Protein AF-A0A972PA46-F1 (afdb_monomer_lite)

Radius of 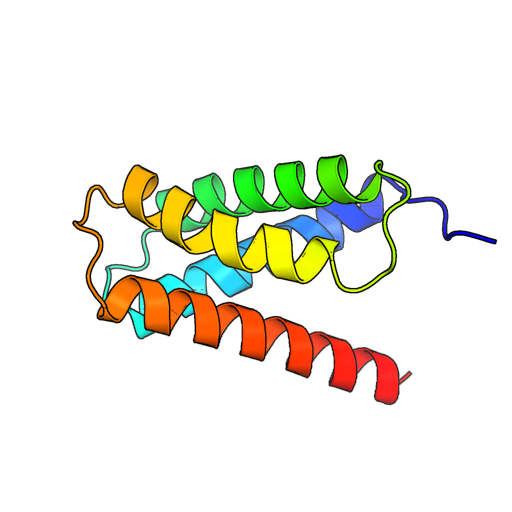gyration: 13.76 Å; chains: 1; bounding box: 31×28×40 Å

Foldseek 3Di:
DDPPPPVCCLVVPLLVLLLQLLQQLCVQLVHPSDPVLSNVLSVVLSVLLVVLVVDPDD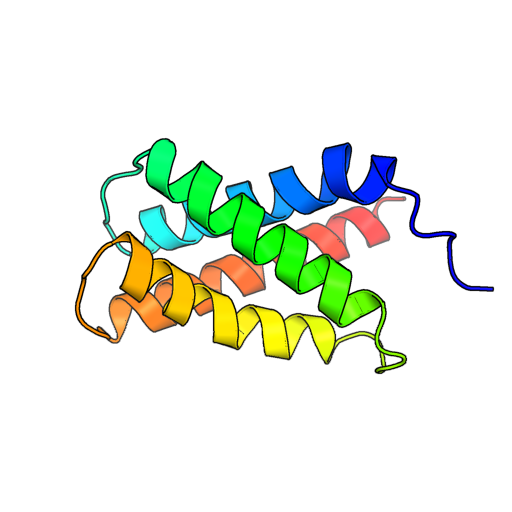DPVSLVVSLVVSLVSVCVSVVDPPDPSSNVSSNVSSVVSVVVVVVVVVVD

pLDDT: mean 79.12, std 10.65, range [34.94, 90.25]

Sequence (108 aa):
MGPKLTLTHLLLQGIPETMGTTAVALAFANLPLNWWIIIAVGVIQGLTAYLIRLLPIPFGFHTILLMITLPVFLKVATRQPFSSVLVRASVIAMLVLVVGRALFFSLC

Secondary structure (DSSP, 8-state):
------HHHIIIIIHHHHHHHHHHHHHHTT----HHHHHHHHHHHHHHHHHHHHS-PPTTHHHHHHHHHHHHHHHHHH-----HHHHHHHHHHHHHHHHHHHHHHH--

Structure (mmCIF, N/CA/C/O backbone):
data_AF-A0A972PA46-F1
#
_entry.id   AF-A0A972PA46-F1
#
loop_
_atom_site.group_PDB
_atom_site.id
_atom_site.type_symbol
_atom_site.label_atom_id
_atom_site.label_alt_id
_atom_site.label_comp_id
_atom_site.label_asym_id
_atom_site.label_entity_id
_atom_site.label_seq_id
_atom_site.pdbx_PDB_ins_code
_atom_site.Cartn_x
_atom_site.Cartn_y
_atom_site.Cartn_z
_atom_site.occupancy
_atom_site.B_iso_or_equiv
_atom_site.auth_seq_id
_atom_site.auth_comp_id
_atom_site.auth_asym_id
_atom_site.auth_atom_id
_atom_site.pdbx_PDB_model_num
ATOM 1 N N . MET A 1 1 ? 15.235 -2.230 -23.121 1.00 34.94 1 MET A N 1
ATOM 2 C CA . MET A 1 1 ? 13.967 -2.181 -23.879 1.00 34.94 1 MET A CA 1
ATOM 3 C C . MET A 1 1 ? 12.839 -2.314 -22.863 1.00 34.94 1 MET A C 1
ATOM 5 O O . MET A 1 1 ? 12.493 -3.423 -22.485 1.00 34.94 1 MET A O 1
ATOM 9 N N . GLY A 1 2 ? 12.416 -1.198 -22.260 1.00 41.41 2 GLY A N 1
ATOM 10 C CA . GLY A 1 2 ? 11.465 -1.233 -21.143 1.00 41.41 2 GLY A CA 1
ATOM 11 C C . GLY A 1 2 ? 10.102 -1.734 -21.627 1.00 41.41 2 GLY A C 1
ATOM 12 O O . GLY A 1 2 ? 9.655 -1.263 -22.676 1.00 41.41 2 GLY A O 1
ATOM 13 N N . PRO A 1 3 ? 9.455 -2.693 -20.941 1.00 49.25 3 PRO A N 1
ATOM 14 C CA . PRO A 1 3 ? 8.133 -3.147 -21.342 1.00 49.25 3 PRO A CA 1
ATOM 15 C C . PRO A 1 3 ? 7.206 -1.933 -21.353 1.00 49.25 3 PRO A C 1
ATOM 17 O O . PRO A 1 3 ? 7.140 -1.189 -20.374 1.00 49.25 3 PRO A O 1
ATOM 20 N N . LYS A 1 4 ? 6.533 -1.703 -22.485 1.00 50.31 4 LYS A N 1
ATOM 21 C CA . LYS A 1 4 ? 5.481 -0.693 -22.614 1.00 50.31 4 LYS A CA 1
ATOM 22 C C . LYS A 1 4 ? 4.507 -0.923 -21.457 1.00 50.31 4 LYS A C 1
ATOM 24 O O . LYS A 1 4 ? 3.801 -1.932 -21.461 1.00 50.31 4 LYS A O 1
ATOM 29 N N . LEU A 1 5 ? 4.511 -0.042 -20.450 1.00 57.94 5 LEU A N 1
ATOM 30 C CA . LEU A 1 5 ? 3.540 -0.066 -19.357 1.00 57.94 5 LEU A CA 1
ATOM 31 C C . LEU A 1 5 ? 2.173 0.209 -19.973 1.00 57.94 5 LEU A C 1
ATOM 33 O O . LEU A 1 5 ? 1.736 1.344 -20.125 1.00 57.94 5 LEU A O 1
ATOM 37 N N . THR A 1 6 ? 1.537 -0.862 -20.422 1.00 67.12 6 THR A N 1
ATOM 38 C CA . THR A 1 6 ? 0.221 -0.803 -21.030 1.00 67.12 6 THR A CA 1
ATOM 39 C C . THR A 1 6 ? -0.763 -0.598 -19.887 1.00 67.12 6 THR A C 1
ATOM 41 O O . THR A 1 6 ? -0.645 -1.250 -18.849 1.00 67.12 6 THR A O 1
ATOM 44 N N . LEU A 1 7 ? -1.730 0.306 -20.054 1.00 67.12 7 LEU A N 1
ATOM 45 C CA . LEU A 1 7 ? -2.792 0.568 -19.070 1.00 67.12 7 LEU A CA 1
ATOM 46 C C . LEU A 1 7 ? -3.468 -0.721 -18.569 1.00 67.12 7 LEU A C 1
ATOM 48 O O . LEU A 1 7 ? -3.870 -0.807 -17.412 1.00 67.12 7 LEU A O 1
ATOM 52 N N . THR A 1 8 ? -3.510 -1.758 -19.405 1.00 70.31 8 THR A N 1
ATOM 53 C CA . THR A 1 8 ? -3.987 -3.099 -19.054 1.00 70.31 8 THR A CA 1
ATOM 54 C C . THR A 1 8 ? -3.186 -3.761 -17.933 1.00 70.31 8 THR A C 1
ATOM 56 O O . THR A 1 8 ? -3.793 -4.337 -17.040 1.00 70.31 8 THR A O 1
ATOM 59 N N . HIS A 1 9 ? -1.855 -3.637 -17.898 1.00 71.00 9 HIS A N 1
ATOM 60 C CA . HIS A 1 9 ? -1.035 -4.169 -16.798 1.00 71.00 9 HIS A CA 1
ATOM 61 C C . HIS A 1 9 ? -1.321 -3.455 -15.474 1.00 71.00 9 HIS A C 1
ATOM 63 O O . HIS A 1 9 ? -1.284 -4.071 -14.410 1.00 71.00 9 HIS A O 1
ATOM 69 N N . LEU A 1 10 ? -1.618 -2.155 -15.520 1.00 69.81 10 LEU A N 1
ATOM 70 C CA . LEU A 1 10 ? -1.991 -1.413 -14.322 1.00 69.81 10 LEU A CA 1
ATOM 71 C C . LEU A 1 10 ? -3.352 -1.877 -13.790 1.00 69.81 10 LEU A C 1
ATOM 73 O O . LEU A 1 10 ? -3.480 -2.127 -12.596 1.00 69.81 10 LEU A O 1
ATOM 77 N N . LEU A 1 11 ? -4.340 -2.024 -14.677 1.00 73.06 11 LEU A N 1
ATOM 78 C CA . LEU A 1 11 ? -5.708 -2.391 -14.309 1.00 73.06 11 LEU A CA 1
ATOM 79 C C . LEU A 1 11 ? -5.839 -3.861 -13.885 1.00 73.06 11 LEU A C 1
ATOM 81 O O . LEU A 1 11 ? -6.434 -4.134 -12.848 1.00 73.06 11 LEU A O 1
ATOM 85 N N . LEU A 1 12 ? -5.279 -4.800 -14.657 1.00 75.56 12 LEU A N 1
ATOM 86 C CA . LEU A 1 12 ? -5.426 -6.238 -14.395 1.00 75.56 12 LEU A CA 1
ATOM 87 C C . LEU A 1 12 ? -4.465 -6.781 -13.341 1.00 75.56 12 LEU A C 1
ATOM 89 O O . LEU A 1 12 ? -4.753 -7.820 -12.758 1.00 75.56 12 LEU A O 1
ATOM 93 N N . GLN A 1 13 ? -3.324 -6.129 -13.120 1.00 77.50 13 GLN A N 1
ATOM 94 C CA . GLN A 1 13 ? -2.302 -6.641 -12.207 1.00 77.50 13 GLN A CA 1
ATOM 95 C C . GLN A 1 13 ? -1.956 -5.626 -11.119 1.00 77.50 13 GLN A C 1
ATOM 97 O O . GLN A 1 13 ? -2.023 -5.957 -9.941 1.00 77.50 13 GLN A O 1
ATOM 102 N N . GLY A 1 14 ? -1.655 -4.378 -11.486 1.00 78.00 14 GLY A N 1
ATOM 103 C CA . GLY A 1 14 ? -1.206 -3.362 -10.531 1.00 78.00 14 GLY A CA 1
ATOM 104 C C . GLY A 1 14 ? -2.216 -3.057 -9.421 1.00 78.00 14 GLY A C 1
ATOM 105 O O . GLY A 1 14 ? -1.851 -3.085 -8.250 1.00 78.00 14 GLY A O 1
ATOM 106 N N . ILE A 1 15 ? -3.478 -2.797 -9.776 1.00 84.06 15 ILE A N 1
ATOM 107 C CA . ILE A 1 15 ? -4.558 -2.532 -8.810 1.00 84.06 15 ILE A CA 1
ATOM 108 C C . ILE A 1 15 ? -4.860 -3.758 -7.931 1.00 84.06 15 ILE A C 1
ATOM 110 O O . ILE A 1 15 ? -4.891 -3.604 -6.710 1.00 84.06 15 ILE A O 1
ATOM 114 N N . PRO A 1 16 ? -5.065 -4.977 -8.473 1.00 83.69 16 PRO A N 1
ATOM 115 C CA . PRO A 1 16 ? -5.297 -6.138 -7.618 1.00 83.69 16 PRO A CA 1
ATOM 116 C C . PRO A 1 16 ? -4.088 -6.487 -6.731 1.00 83.69 16 PRO A C 1
ATOM 118 O O . PRO A 1 16 ? -4.294 -6.876 -5.582 1.00 83.69 16 PRO A O 1
ATOM 121 N N . GLU A 1 17 ? -2.842 -6.270 -7.181 1.00 81.69 17 GLU A N 1
ATOM 122 C CA . GLU A 1 17 ? -1.637 -6.399 -6.336 1.00 81.69 17 GLU A CA 1
ATOM 123 C C . GLU A 1 17 ? -1.680 -5.432 -5.135 1.00 81.69 17 GLU A C 1
ATOM 125 O O . GLU A 1 17 ? -1.420 -5.821 -3.988 1.00 81.69 17 GLU A O 1
ATOM 130 N N . THR A 1 18 ? -2.021 -4.160 -5.365 1.00 86.69 18 THR A N 1
ATOM 131 C CA . THR A 1 18 ? -2.080 -3.158 -4.290 1.00 86.69 18 THR A CA 1
ATOM 132 C C . THR A 1 18 ? -3.294 -3.336 -3.383 1.00 86.69 18 THR A C 1
ATOM 134 O O . THR A 1 18 ? -3.200 -3.107 -2.178 1.00 86.69 18 THR A O 1
ATOM 137 N N . MET A 1 19 ? -4.424 -3.816 -3.900 1.00 88.88 19 MET A N 1
ATOM 138 C CA . MET A 1 19 ? -5.571 -4.201 -3.074 1.00 88.88 19 MET A CA 1
ATOM 139 C C . MET A 1 19 ? -5.246 -5.404 -2.181 1.00 88.88 19 MET A C 1
ATOM 141 O O . MET A 1 19 ? -5.532 -5.369 -0.984 1.00 88.88 19 MET A O 1
ATOM 145 N N . GLY A 1 20 ? -4.595 -6.435 -2.729 1.00 87.69 20 GLY A N 1
ATOM 146 C CA . GLY A 1 20 ? -4.185 -7.620 -1.973 1.00 87.69 20 GLY A CA 1
ATOM 147 C C . GLY A 1 20 ? -3.225 -7.279 -0.834 1.00 87.69 20 GLY A C 1
ATOM 148 O O . GLY A 1 20 ? -3.437 -7.694 0.303 1.00 87.69 20 GLY A 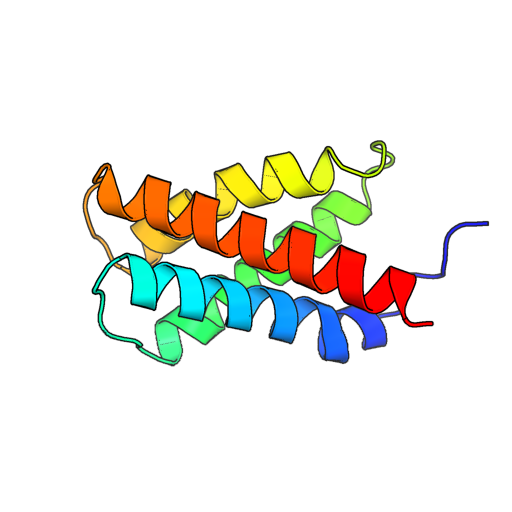O 1
ATOM 149 N N . THR A 1 21 ? -2.220 -6.440 -1.092 1.00 87.25 21 THR A N 1
ATOM 150 C CA . THR A 1 21 ? -1.311 -5.966 -0.029 1.00 87.25 21 THR A CA 1
ATOM 151 C C . THR A 1 21 ? -2.010 -5.137 1.032 1.00 87.25 21 THR A C 1
ATOM 153 O O . THR A 1 21 ? -1.712 -5.287 2.215 1.00 87.25 21 THR A O 1
ATOM 156 N N . THR A 1 22 ? -2.973 -4.304 0.643 1.00 87.31 22 THR A N 1
ATOM 157 C CA . THR A 1 22 ? -3.773 -3.535 1.601 1.00 87.31 22 THR A CA 1
ATOM 158 C C . THR A 1 22 ? -4.601 -4.460 2.498 1.00 87.31 22 THR A C 1
ATOM 160 O O . THR A 1 22 ? -4.642 -4.267 3.712 1.00 87.31 22 THR A O 1
ATOM 163 N N . AL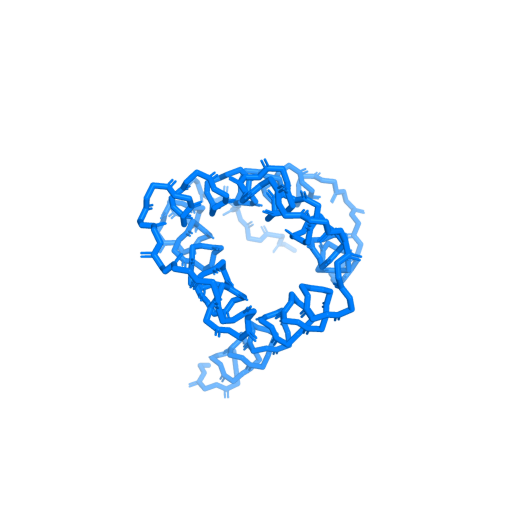A A 1 23 ? -5.218 -5.497 1.926 1.00 88.94 23 ALA A N 1
ATOM 164 C CA . ALA A 1 23 ? -5.980 -6.487 2.682 1.00 88.94 23 ALA A CA 1
ATOM 165 C C . ALA A 1 23 ? -5.092 -7.264 3.668 1.00 88.94 23 ALA A C 1
ATOM 167 O O . ALA A 1 23 ? -5.454 -7.408 4.835 1.00 88.94 23 ALA A O 1
ATOM 168 N N . VAL A 1 24 ? -3.902 -7.693 3.232 1.00 88.75 24 VAL A N 1
ATOM 169 C CA . VAL A 1 24 ? -2.912 -8.351 4.100 1.00 88.75 24 VAL A CA 1
ATOM 170 C C . VAL A 1 24 ? -2.477 -7.415 5.230 1.00 88.75 24 VAL A C 1
ATOM 172 O O . VAL A 1 24 ? -2.462 -7.821 6.389 1.00 88.75 24 VAL A O 1
ATOM 175 N N . ALA A 1 25 ? -2.188 -6.146 4.935 1.00 87.81 25 ALA A N 1
ATOM 176 C CA . ALA A 1 25 ? -1.796 -5.173 5.953 1.00 87.81 25 ALA A CA 1
ATOM 177 C C . ALA A 1 25 ? -2.905 -4.933 6.996 1.00 87.81 25 ALA A C 1
ATOM 179 O O . ALA A 1 25 ? -2.614 -4.867 8.187 1.00 87.81 25 ALA A O 1
ATOM 180 N N . LEU A 1 26 ? -4.175 -4.854 6.582 1.00 86.50 26 LEU A N 1
ATOM 181 C CA . LEU A 1 26 ? -5.308 -4.742 7.511 1.00 86.50 26 LEU A CA 1
ATOM 182 C C . LEU A 1 26 ? -5.467 -6.000 8.374 1.00 86.50 26 LEU A C 1
ATOM 184 O O . LEU A 1 26 ? -5.645 -5.883 9.586 1.00 86.50 26 LEU A O 1
ATOM 188 N N . ALA A 1 27 ? -5.335 -7.187 7.772 1.00 87.88 27 ALA A N 1
ATOM 189 C CA . ALA A 1 27 ? -5.414 -8.460 8.482 1.00 87.88 27 ALA A CA 1
ATOM 190 C C . ALA A 1 27 ? -4.314 -8.587 9.552 1.00 87.88 27 ALA A C 1
ATOM 192 O O . ALA A 1 27 ? -4.603 -8.900 10.704 1.00 87.88 27 ALA A O 1
ATOM 193 N N . PHE A 1 28 ? -3.062 -8.258 9.212 1.00 86.38 28 PHE A N 1
ATOM 194 C CA . PHE A 1 28 ? -1.952 -8.257 10.174 1.00 86.38 28 PHE A CA 1
ATOM 195 C C . PHE A 1 28 ? -2.084 -7.169 11.244 1.00 86.38 28 PHE A C 1
ATOM 197 O O . PHE A 1 28 ? -1.595 -7.341 12.361 1.00 86.38 28 PHE A O 1
ATOM 204 N N . ALA A 1 29 ? -2.753 -6.061 10.930 1.00 83.00 29 ALA A N 1
ATOM 205 C CA . ALA A 1 29 ? -3.042 -5.007 11.892 1.00 83.00 29 ALA A CA 1
ATOM 206 C C . ALA A 1 29 ? -4.240 -5.322 12.812 1.00 83.00 29 ALA A C 1
ATOM 208 O O . ALA A 1 29 ? -4.556 -4.494 13.664 1.00 83.00 29 ALA A O 1
ATOM 209 N N . ASN A 1 30 ? -4.891 -6.490 12.668 1.00 83.94 30 ASN A N 1
ATOM 210 C CA . ASN A 1 30 ? -6.145 -6.840 13.355 1.00 83.94 30 ASN A CA 1
ATOM 211 C C . ASN A 1 30 ? -7.247 -5.775 13.173 1.00 83.94 30 ASN A C 1
ATOM 213 O O . ASN A 1 30 ? -8.058 -5.521 14.062 1.00 83.94 30 ASN A O 1
ATOM 217 N N . LEU A 1 31 ? -7.267 -5.129 12.006 1.00 83.94 31 LEU A N 1
ATOM 218 C CA . LEU A 1 31 ? -8.274 -4.139 11.647 1.00 83.94 31 LEU A CA 1
ATOM 219 C C . LEU A 1 31 ? -9.398 -4.791 10.834 1.00 83.94 31 LEU A C 1
ATOM 221 O O . LEU A 1 31 ? -9.155 -5.764 10.115 1.00 83.94 31 LEU A O 1
ATOM 225 N N . PRO A 1 32 ? -10.632 -4.260 10.905 1.00 84.50 32 PRO A N 1
ATOM 226 C CA . PRO A 1 32 ? -11.728 -4.780 10.102 1.00 84.50 32 PRO A CA 1
ATOM 227 C C . PRO A 1 32 ? -11.390 -4.673 8.609 1.00 84.50 32 PRO A C 1
ATOM 229 O O . PRO A 1 32 ? -11.037 -3.597 8.117 1.00 84.50 32 PRO A O 1
ATOM 232 N N . LEU A 1 33 ? -11.531 -5.787 7.883 1.00 85.69 33 LEU A N 1
ATOM 233 C CA . LEU A 1 33 ? -11.370 -5.851 6.427 1.00 85.69 33 LEU A CA 1
ATOM 234 C C . LEU A 1 33 ? -12.550 -5.159 5.737 1.00 85.69 33 LEU A C 1
ATOM 236 O O . LEU A 1 33 ? -13.471 -5.787 5.220 1.00 85.69 33 LEU A O 1
ATOM 240 N N . ASN A 1 34 ? -12.537 -3.832 5.758 1.00 89.06 34 ASN A N 1
ATOM 241 C CA . ASN A 1 34 ? -13.524 -3.028 5.066 1.00 89.06 34 ASN A CA 1
ATOM 242 C C . ASN A 1 34 ? -13.147 -2.912 3.585 1.00 89.06 34 ASN A C 1
ATOM 244 O O . ASN A 1 34 ? -12.160 -2.263 3.234 1.00 89.06 34 ASN A O 1
ATOM 248 N N . TRP A 1 35 ? -13.967 -3.497 2.714 1.00 87.38 35 TRP A N 1
ATOM 249 C CA . TRP A 1 35 ? -13.788 -3.456 1.263 1.00 87.38 35 TRP A CA 1
ATOM 250 C C . TRP A 1 35 ? -13.663 -2.038 0.704 1.00 87.38 35 TRP A C 1
ATOM 252 O O . TRP A 1 35 ? -12.863 -1.816 -0.201 1.00 87.38 35 TRP A O 1
ATOM 262 N N . TRP A 1 36 ? -14.359 -1.060 1.286 1.00 89.62 36 TRP A N 1
ATOM 263 C CA . TRP A 1 36 ? -14.246 0.339 0.869 1.00 89.62 36 TRP A CA 1
ATOM 264 C C . TRP A 1 36 ? -12.848 0.910 1.125 1.00 89.62 36 TRP A C 1
ATOM 266 O O . TRP A 1 36 ? -12.309 1.622 0.281 1.00 89.62 36 TRP A O 1
ATOM 276 N N . ILE A 1 37 ? -12.232 0.551 2.256 1.00 87.12 37 ILE A N 1
ATOM 277 C CA . ILE A 1 37 ? -10.862 0.958 2.599 1.00 87.12 37 ILE A CA 1
ATOM 278 C C . ILE A 1 37 ? -9.861 0.240 1.693 1.00 87.12 37 ILE A C 1
ATOM 280 O O . ILE A 1 37 ? -8.948 0.876 1.173 1.00 87.12 37 ILE A O 1
ATOM 284 N N . ILE A 1 38 ? -10.052 -1.063 1.466 1.00 89.50 38 ILE A N 1
ATOM 285 C CA . ILE A 1 38 ? -9.176 -1.878 0.612 1.00 89.50 38 ILE A CA 1
ATOM 286 C C . ILE A 1 38 ? -9.157 -1.334 -0.818 1.00 89.50 38 ILE A C 1
ATOM 288 O O . ILE A 1 38 ? -8.084 -1.160 -1.390 1.00 89.50 38 ILE A O 1
ATOM 292 N N . ILE A 1 39 ? -10.329 -1.030 -1.381 1.00 89.38 39 ILE A N 1
ATOM 293 C CA . ILE A 1 39 ? -10.448 -0.470 -2.730 1.00 89.38 39 ILE A CA 1
ATOM 294 C C . ILE A 1 39 ? -9.840 0.934 -2.771 1.00 89.38 39 ILE A C 1
ATOM 296 O O . ILE A 1 39 ? -9.005 1.201 -3.629 1.00 89.38 39 ILE A O 1
ATOM 300 N N . ALA A 1 40 ? -10.197 1.822 -1.837 1.00 89.50 40 ALA A N 1
ATOM 301 C CA . ALA A 1 40 ? -9.699 3.197 -1.844 1.00 89.50 40 ALA A CA 1
ATOM 302 C C . ALA A 1 40 ? -8.168 3.261 -1.707 1.00 89.50 40 ALA A C 1
ATOM 304 O O . ALA A 1 40 ? -7.494 3.880 -2.531 1.00 89.50 40 ALA A O 1
ATOM 305 N N . VAL A 1 41 ? -7.605 2.585 -0.702 1.00 89.31 41 VAL A N 1
ATOM 306 C CA . VAL A 1 41 ? -6.155 2.563 -0.467 1.00 89.31 41 VAL A CA 1
ATOM 307 C C . VAL A 1 41 ? -5.439 1.800 -1.577 1.00 89.31 41 VAL A C 1
ATOM 309 O O . VAL A 1 41 ? -4.420 2.278 -2.066 1.00 89.31 41 VAL A O 1
ATOM 312 N N . GLY A 1 42 ? -5.985 0.671 -2.035 1.00 86.94 42 GLY A N 1
ATOM 313 C CA . GLY A 1 42 ? -5.418 -0.109 -3.133 1.00 86.94 42 GLY A CA 1
ATOM 314 C C . GLY A 1 42 ? -5.335 0.685 -4.437 1.00 86.94 42 GLY A C 1
ATOM 315 O O . GLY A 1 42 ? -4.288 0.683 -5.083 1.00 86.94 42 GLY A O 1
ATOM 316 N N . VAL A 1 43 ? -6.383 1.429 -4.800 1.00 88.94 43 VAL A N 1
ATOM 317 C CA . VAL A 1 43 ? -6.394 2.281 -6.001 1.00 88.94 43 VAL A CA 1
ATOM 318 C C . VAL A 1 43 ? -5.408 3.443 -5.866 1.00 88.94 43 VAL A C 1
ATOM 320 O O . VAL A 1 43 ? -4.613 3.664 -6.778 1.00 88.94 43 VAL A O 1
ATOM 323 N N . ILE A 1 44 ? -5.391 4.149 -4.729 1.00 90.25 44 ILE A N 1
ATOM 324 C CA . ILE A 1 44 ? -4.453 5.263 -4.490 1.00 90.25 44 ILE A CA 1
ATOM 325 C C . ILE A 1 44 ? -3.000 4.772 -4.519 1.00 90.25 44 ILE A C 1
ATOM 327 O O . ILE A 1 44 ? -2.139 5.391 -5.149 1.00 90.25 44 ILE A O 1
ATOM 331 N N . GLN A 1 45 ? -2.723 3.634 -3.883 1.00 86.69 45 GLN A N 1
ATOM 332 C CA . GLN A 1 45 ? -1.399 3.020 -3.860 1.00 86.69 45 GLN A CA 1
ATOM 333 C C . GLN A 1 45 ? -0.994 2.520 -5.256 1.00 86.69 45 GLN A C 1
ATOM 335 O O . GLN A 1 45 ? 0.158 2.685 -5.652 1.00 86.69 45 GLN A O 1
ATOM 340 N N . GLY A 1 46 ? -1.932 1.970 -6.033 1.00 85.62 46 GLY A N 1
ATOM 341 C CA . GLY A 1 46 ? -1.711 1.535 -7.416 1.00 85.62 46 GLY A CA 1
ATOM 342 C C . GLY A 1 46 ? -1.418 2.699 -8.362 1.00 85.62 46 GLY A C 1
ATOM 343 O O . GLY A 1 46 ? -0.490 2.627 -9.169 1.00 85.62 46 GLY A O 1
ATOM 344 N N . LEU A 1 47 ? -2.142 3.810 -8.215 1.00 85.56 47 LEU A N 1
ATOM 345 C CA . LEU A 1 47 ? -1.898 5.035 -8.975 1.00 85.56 47 LEU A CA 1
ATOM 346 C C . LEU A 1 47 ? -0.537 5.644 -8.615 1.00 85.56 47 LEU A C 1
ATOM 348 O O . LEU A 1 47 ? 0.234 6.023 -9.493 1.00 85.56 47 LEU A O 1
ATOM 352 N N . THR A 1 48 ? -0.209 5.661 -7.323 1.00 84.94 48 THR A N 1
ATOM 353 C CA . THR A 1 48 ? 1.096 6.103 -6.817 1.00 84.94 48 THR A CA 1
ATOM 354 C C . THR A 1 48 ? 2.221 5.233 -7.382 1.00 84.94 48 THR A C 1
ATOM 356 O O . THR A 1 48 ? 3.213 5.759 -7.878 1.00 84.94 48 THR A O 1
ATOM 359 N N . ALA A 1 49 ? 2.044 3.908 -7.413 1.00 82.19 49 ALA A N 1
ATOM 360 C CA . ALA A 1 49 ? 2.992 2.979 -8.026 1.00 82.19 49 ALA A CA 1
ATOM 361 C C . ALA A 1 49 ? 3.188 3.249 -9.525 1.00 82.19 49 ALA A C 1
ATOM 363 O O . ALA A 1 49 ? 4.309 3.150 -10.022 1.00 82.19 49 ALA A O 1
ATOM 364 N N . TYR A 1 50 ? 2.119 3.594 -10.249 1.00 82.19 50 TYR A N 1
ATOM 365 C CA . TYR A 1 50 ? 2.200 3.959 -11.663 1.00 82.19 50 TYR A CA 1
ATOM 366 C C . TYR A 1 50 ? 3.000 5.246 -11.874 1.00 82.19 50 TYR A C 1
ATOM 368 O O . TYR A 1 50 ? 3.944 5.248 -12.659 1.00 82.19 50 TYR A O 1
ATOM 376 N N . LEU A 1 51 ? 2.678 6.307 -11.128 1.00 82.00 51 LEU A N 1
ATOM 377 C CA . LEU A 1 51 ? 3.382 7.592 -11.200 1.00 82.00 51 LEU A CA 1
ATOM 378 C C . LEU A 1 51 ? 4.868 7.447 -10.860 1.00 82.00 51 LEU A C 1
ATOM 380 O O . LEU A 1 51 ? 5.724 7.988 -11.552 1.00 82.00 51 LEU A O 1
ATOM 384 N N . ILE A 1 52 ? 5.178 6.665 -9.828 1.00 80.25 52 ILE A N 1
ATOM 385 C CA . ILE A 1 52 ? 6.550 6.385 -9.409 1.00 80.25 52 ILE A CA 1
ATOM 386 C C . ILE A 1 52 ? 7.308 5.615 -10.508 1.00 80.25 52 ILE A C 1
ATOM 388 O O . ILE A 1 52 ? 8.448 5.951 -10.806 1.00 80.25 52 ILE A O 1
ATOM 392 N N . ARG A 1 53 ? 6.661 4.674 -11.212 1.00 75.31 53 ARG A N 1
ATOM 393 C CA . ARG A 1 53 ? 7.258 3.951 -12.356 1.00 75.31 53 ARG A CA 1
ATOM 394 C C . ARG A 1 53 ? 7.492 4.812 -13.602 1.00 75.31 53 ARG A C 1
ATOM 396 O O . ARG A 1 53 ? 8.285 4.401 -14.446 1.00 75.31 53 ARG A O 1
ATOM 403 N N . LEU A 1 54 ? 6.827 5.965 -13.741 1.00 77.12 54 LEU A N 1
ATOM 404 C CA . LEU A 1 54 ? 7.147 6.932 -14.802 1.00 77.12 54 LEU A CA 1
ATOM 405 C C . LEU A 1 54 ? 8.489 7.627 -14.545 1.00 77.12 54 LEU A C 1
ATOM 407 O O . LEU A 1 54 ? 9.127 8.093 -15.490 1.00 77.12 54 LEU A O 1
ATOM 411 N N . LEU A 1 55 ? 8.929 7.693 -13.287 1.00 77.06 55 LEU A N 1
ATOM 412 C CA . LEU A 1 55 ? 10.233 8.235 -12.949 1.00 77.06 55 LEU A CA 1
ATOM 413 C C . LEU A 1 55 ? 11.337 7.221 -13.321 1.00 77.06 55 LEU A C 1
ATOM 415 O O . LEU A 1 55 ? 11.229 6.042 -12.969 1.00 77.06 55 LEU A O 1
ATOM 419 N N . PRO A 1 56 ? 12.429 7.653 -13.981 1.00 74.31 56 PRO A N 1
ATOM 420 C CA . PRO A 1 56 ? 13.535 6.788 -14.400 1.00 74.31 56 PRO A CA 1
ATOM 421 C C . PRO A 1 56 ? 14.452 6.422 -13.217 1.00 74.31 56 PRO A C 1
ATOM 423 O O . PRO A 1 56 ? 15.653 6.676 -13.233 1.00 74.31 56 PRO A O 1
ATOM 426 N N . ILE A 1 57 ? 13.879 5.847 -12.159 1.00 76.25 57 ILE A N 1
ATOM 427 C CA . ILE A 1 57 ? 14.600 5.387 -10.968 1.00 76.25 57 ILE A CA 1
ATOM 428 C C . ILE A 1 57 ? 14.893 3.882 -11.124 1.00 76.25 57 ILE A C 1
ATOM 430 O O . ILE A 1 57 ? 14.049 3.152 -11.663 1.00 76.25 57 ILE A O 1
ATOM 434 N N . PRO A 1 58 ? 16.052 3.383 -10.654 1.00 76.50 58 PRO A N 1
ATOM 435 C CA . PRO A 1 58 ? 16.363 1.956 -10.626 1.00 76.50 58 PRO A CA 1
ATOM 436 C C . PRO A 1 58 ? 15.275 1.089 -9.974 1.00 76.50 58 PRO A C 1
ATOM 438 O O . PRO A 1 58 ? 14.612 1.467 -9.002 1.00 76.50 58 PRO A O 1
ATOM 441 N N . PHE A 1 59 ? 15.126 -0.120 -10.518 1.00 64.31 59 PHE A N 1
ATOM 442 C CA . PHE A 1 59 ? 14.205 -1.140 -10.028 1.00 64.31 59 PHE A CA 1
ATOM 443 C C . PHE A 1 59 ? 14.533 -1.477 -8.562 1.00 64.31 59 PHE A C 1
ATOM 445 O O . PHE A 1 59 ? 15.674 -1.790 -8.239 1.00 64.31 59 PHE A O 1
ATOM 452 N N . GLY A 1 60 ? 13.548 -1.362 -7.666 1.00 66.44 60 GLY A N 1
ATOM 453 C CA . GLY A 1 60 ? 13.714 -1.554 -6.217 1.00 66.44 60 GLY A CA 1
ATOM 454 C C . GLY A 1 60 ? 13.463 -0.292 -5.387 1.00 66.44 60 GLY A C 1
ATOM 455 O O . GLY A 1 60 ? 12.755 -0.363 -4.385 1.00 66.44 60 GLY A O 1
ATOM 456 N N . PHE A 1 61 ? 13.912 0.884 -5.839 1.00 76.69 61 PHE A N 1
ATOM 457 C CA . PHE A 1 61 ? 13.611 2.153 -5.151 1.00 76.69 61 PHE A CA 1
ATOM 458 C C . PHE A 1 61 ? 12.116 2.469 -5.151 1.00 76.69 61 PHE A C 1
ATOM 460 O O . PHE A 1 61 ? 11.568 2.920 -4.148 1.00 76.69 61 PHE A O 1
ATOM 467 N N . HIS A 1 62 ? 11.445 2.153 -6.259 1.00 79.44 62 HIS A N 1
ATOM 468 C CA . HIS A 1 62 ? 9.990 2.231 -6.377 1.00 79.44 62 HIS A CA 1
ATOM 469 C C . HIS A 1 62 ? 9.285 1.443 -5.265 1.00 79.44 62 HIS A C 1
ATOM 471 O O . HIS A 1 62 ? 8.319 1.919 -4.675 1.00 79.44 62 HIS A O 1
ATOM 477 N N . THR A 1 63 ? 9.798 0.252 -4.941 1.00 78.94 63 THR A N 1
ATOM 478 C CA . THR A 1 63 ? 9.248 -0.624 -3.899 1.00 78.94 63 THR A CA 1
ATOM 479 C C . THR A 1 63 ? 9.474 -0.047 -2.506 1.00 78.94 63 THR A C 1
ATOM 481 O O . THR A 1 63 ? 8.563 -0.079 -1.687 1.00 78.94 63 THR A O 1
ATOM 484 N N . ILE A 1 64 ? 10.651 0.535 -2.247 1.00 81.88 64 ILE A N 1
ATOM 485 C CA . ILE A 1 64 ? 10.962 1.199 -0.971 1.00 81.88 64 ILE A CA 1
ATOM 486 C C . ILE A 1 64 ? 10.021 2.388 -0.746 1.00 81.88 64 ILE A C 1
ATOM 488 O O . ILE A 1 64 ? 9.446 2.525 0.331 1.00 81.88 64 ILE A O 1
ATOM 492 N N . LEU A 1 65 ? 9.806 3.214 -1.774 1.00 83.38 65 LEU A N 1
ATOM 493 C CA . LEU A 1 65 ? 8.855 4.326 -1.712 1.00 83.38 65 LEU A CA 1
ATOM 494 C C . LEU A 1 65 ? 7.443 3.831 -1.388 1.00 83.38 65 LEU A C 1
ATOM 496 O O . LEU A 1 65 ? 6.817 4.328 -0.454 1.00 83.38 65 LEU A O 1
ATOM 500 N N . LEU A 1 66 ? 6.972 2.804 -2.098 1.00 81.69 66 LEU A N 1
ATOM 501 C CA . LEU A 1 66 ? 5.659 2.206 -1.854 1.00 81.69 66 LEU A CA 1
ATOM 502 C C . LEU A 1 66 ? 5.528 1.650 -0.430 1.00 81.69 66 LEU A C 1
ATOM 504 O O . LEU A 1 66 ? 4.469 1.765 0.188 1.00 81.69 66 LEU A O 1
ATOM 508 N N . MET A 1 67 ? 6.603 1.078 0.110 1.00 83.00 67 MET A N 1
ATOM 509 C CA . MET A 1 67 ? 6.652 0.533 1.466 1.00 83.00 67 MET A CA 1
ATOM 510 C C . MET A 1 67 ? 6.461 1.611 2.536 1.00 83.00 67 MET A C 1
ATOM 512 O O . MET A 1 67 ? 5.849 1.346 3.570 1.00 83.00 67 MET A O 1
ATOM 516 N N . ILE A 1 68 ? 6.922 2.833 2.265 1.00 84.88 68 ILE A N 1
ATOM 517 C CA . ILE A 1 68 ? 6.734 3.992 3.143 1.00 84.88 68 ILE A CA 1
ATOM 518 C C . ILE A 1 68 ? 5.331 4.595 2.969 1.00 84.88 68 ILE A C 1
ATOM 520 O O . ILE A 1 68 ? 4.722 5.009 3.955 1.00 84.88 68 ILE A O 1
ATOM 524 N N . THR A 1 69 ? 4.779 4.631 1.751 1.00 86.81 69 THR A N 1
ATOM 525 C CA . THR A 1 69 ? 3.461 5.248 1.505 1.00 86.81 69 THR A CA 1
ATOM 526 C C . THR A 1 69 ? 2.293 4.408 2.020 1.00 86.81 69 THR A C 1
ATOM 528 O O . THR A 1 69 ? 1.304 4.970 2.490 1.00 86.81 69 THR A O 1
ATOM 531 N N . LEU A 1 70 ? 2.401 3.075 2.001 1.00 86.25 70 LEU A N 1
ATOM 532 C CA . LEU A 1 70 ? 1.332 2.167 2.438 1.00 86.25 70 LEU A CA 1
ATOM 533 C C . LEU A 1 70 ? 0.845 2.423 3.885 1.00 86.25 70 LEU A C 1
ATOM 535 O O . LEU A 1 70 ? -0.360 2.622 4.067 1.00 86.25 70 LEU A O 1
ATOM 539 N N . PRO A 1 71 ? 1.713 2.476 4.922 1.00 85.75 71 PRO A N 1
ATOM 540 C CA . PRO A 1 71 ? 1.266 2.750 6.290 1.00 85.75 71 PRO A CA 1
ATOM 541 C C . PRO A 1 71 ? 0.666 4.154 6.439 1.00 85.75 71 PRO A C 1
ATOM 543 O O . PRO A 1 71 ? -0.252 4.344 7.237 1.00 85.75 71 PRO A O 1
ATOM 546 N N . VAL A 1 72 ? 1.138 5.135 5.657 1.00 86.94 72 VAL A N 1
ATOM 547 C CA . VAL A 1 72 ? 0.583 6.497 5.645 1.00 86.94 72 VAL A CA 1
ATOM 548 C C . VAL A 1 72 ? -0.850 6.479 5.115 1.00 86.94 72 VAL A C 1
ATOM 550 O O . VAL A 1 72 ? -1.745 7.030 5.758 1.00 86.94 72 VAL A O 1
ATOM 553 N N . PHE A 1 73 ? -1.098 5.807 3.990 1.00 87.19 73 PHE A N 1
ATOM 554 C CA . PHE A 1 73 ? -2.443 5.706 3.422 1.00 87.19 73 PHE A CA 1
ATOM 555 C C . PHE A 1 73 ? -3.392 4.904 4.309 1.00 87.19 73 PHE A C 1
ATOM 557 O O . PHE A 1 73 ? -4.531 5.323 4.508 1.00 87.19 73 PHE A O 1
ATOM 564 N N . LEU A 1 74 ? -2.923 3.816 4.924 1.00 84.56 74 LEU A N 1
ATOM 565 C CA . LEU A 1 74 ? -3.716 3.048 5.887 1.00 84.56 74 LEU A CA 1
ATOM 566 C C . LEU A 1 74 ? -4.081 3.862 7.128 1.00 84.56 74 LEU A C 1
ATOM 568 O O . LEU A 1 74 ? -5.219 3.786 7.591 1.00 84.56 74 LEU A O 1
ATOM 572 N N . LYS A 1 75 ? -3.154 4.673 7.648 1.00 85.75 75 LYS A N 1
ATOM 573 C CA . LYS A 1 75 ? -3.428 5.595 8.757 1.00 85.75 75 LYS A CA 1
ATOM 574 C C . LYS A 1 75 ? -4.512 6.599 8.375 1.00 85.75 75 LYS A C 1
ATOM 576 O O . LYS A 1 75 ? -5.458 6.793 9.133 1.00 85.75 75 LYS A O 1
ATOM 581 N N . VAL A 1 76 ? -4.393 7.222 7.202 1.00 85.62 76 VAL A N 1
ATOM 582 C CA . VAL A 1 76 ? -5.380 8.199 6.713 1.00 85.62 76 VAL A CA 1
ATOM 583 C C . VAL A 1 76 ? -6.750 7.546 6.519 1.00 85.62 76 VAL A C 1
ATOM 585 O O . VAL A 1 76 ? -7.754 8.103 6.959 1.00 85.62 76 VAL A O 1
ATOM 588 N N . ALA A 1 77 ? -6.798 6.351 5.930 1.00 84.00 77 ALA A N 1
ATOM 589 C CA . ALA A 1 77 ? -8.048 5.664 5.627 1.00 84.00 77 ALA A CA 1
ATOM 590 C C . ALA A 1 77 ? -8.728 5.050 6.863 1.00 84.00 77 ALA A C 1
ATOM 592 O O . ALA A 1 77 ? -9.950 5.081 6.968 1.00 84.00 77 ALA A O 1
ATOM 593 N N . THR A 1 78 ? -7.955 4.531 7.821 1.00 81.19 78 THR A N 1
ATOM 594 C CA . THR A 1 78 ? -8.494 3.895 9.039 1.00 81.19 78 THR A CA 1
ATOM 595 C C . THR A 1 78 ? -8.645 4.890 10.198 1.00 81.19 78 THR A C 1
ATOM 597 O O . THR A 1 78 ? -9.264 4.570 11.208 1.00 81.19 78 THR A O 1
ATOM 600 N N . ARG A 1 79 ? -8.067 6.099 10.088 1.00 80.00 79 ARG A N 1
ATOM 601 C CA . ARG A 1 79 ? -7.974 7.116 11.160 1.00 80.00 79 ARG A CA 1
ATOM 602 C C . ARG A 1 79 ? -7.356 6.604 12.472 1.00 80.00 79 ARG A C 1
ATOM 604 O O . ARG A 1 79 ? -7.540 7.208 13.524 1.00 80.00 79 ARG A O 1
ATOM 611 N N . GLN A 1 80 ? -6.603 5.510 12.409 1.00 77.06 80 GLN A N 1
ATOM 612 C CA . GLN A 1 80 ? -5.915 4.922 13.556 1.00 77.06 80 GLN A CA 1
ATOM 613 C C . GLN A 1 80 ? -4.577 5.640 13.808 1.00 77.06 80 GLN A C 1
ATOM 615 O O . GLN A 1 80 ? -3.958 6.133 12.857 1.00 77.06 80 GLN A O 1
ATOM 620 N N . PRO A 1 81 ? -4.099 5.716 15.064 1.00 76.31 81 PRO A N 1
ATOM 621 C CA . PRO A 1 81 ? -2.788 6.280 15.360 1.00 76.31 81 PRO A CA 1
ATOM 622 C C . PRO A 1 81 ? -1.675 5.452 14.703 1.00 76.31 81 PRO A C 1
ATOM 624 O O . PRO A 1 81 ? -1.853 4.272 14.393 1.00 76.31 81 PRO A O 1
ATOM 627 N N . PHE A 1 82 ? -0.503 6.070 14.516 1.00 70.69 82 PHE A N 1
ATOM 628 C CA . PHE A 1 82 ? 0.714 5.365 14.105 1.00 70.69 82 PHE A CA 1
ATOM 629 C C . PHE A 1 82 ? 1.147 4.413 15.225 1.00 70.69 82 PHE A C 1
ATOM 631 O O . PHE A 1 82 ? 1.991 4.732 16.056 1.00 70.69 82 PHE A O 1
ATOM 638 N N . SER A 1 83 ? 0.521 3.244 15.271 1.00 74.75 83 SER A N 1
ATOM 639 C CA . SER A 1 83 ? 0.922 2.167 16.159 1.00 74.75 83 SER A CA 1
ATOM 640 C C . SER A 1 83 ? 2.042 1.368 15.504 1.00 74.75 83 SER A C 1
ATOM 642 O O . SER A 1 83 ? 2.019 1.120 14.293 1.00 74.75 83 SER A O 1
ATOM 644 N N . SER A 1 84 ? 2.989 0.893 16.314 1.00 72.94 84 SER A N 1
ATOM 645 C CA . SER A 1 84 ? 4.028 -0.057 15.900 1.00 72.94 84 SER A CA 1
ATOM 646 C C . SER A 1 84 ? 3.441 -1.273 15.175 1.00 72.94 84 SER A C 1
ATOM 648 O O . SER A 1 84 ? 4.092 -1.850 14.308 1.00 72.94 84 SER A O 1
ATOM 650 N N . VAL A 1 85 ? 2.192 -1.635 15.486 1.00 78.38 85 VAL A N 1
ATOM 651 C CA . VAL A 1 85 ? 1.440 -2.713 14.834 1.00 78.38 85 VAL A CA 1
ATOM 652 C C . VAL A 1 85 ? 1.141 -2.396 13.363 1.00 78.38 85 VAL A C 1
ATOM 654 O O . VAL A 1 85 ? 1.387 -3.238 12.505 1.00 78.38 85 VAL A O 1
ATOM 657 N N . LEU A 1 86 ? 0.690 -1.178 13.044 1.00 78.81 86 LEU A N 1
ATOM 658 C CA . LEU A 1 86 ? 0.333 -0.776 11.676 1.00 78.81 86 LEU A CA 1
ATOM 659 C C . LEU A 1 86 ? 1.565 -0.729 10.761 1.00 78.81 86 LEU A C 1
ATOM 661 O O . LEU A 1 86 ? 1.522 -1.161 9.606 1.00 78.81 86 LEU A O 1
ATOM 665 N N . VAL A 1 87 ? 2.681 -0.232 11.299 1.00 79.06 87 VAL A N 1
ATOM 666 C CA . VAL A 1 87 ? 3.960 -0.174 10.580 1.00 79.06 87 VAL A CA 1
ATOM 667 C C . VAL A 1 87 ? 4.476 -1.586 10.312 1.00 79.06 87 VAL A C 1
ATOM 669 O O . VAL A 1 87 ? 4.794 -1.910 9.170 1.00 79.06 87 VAL A O 1
ATOM 672 N N . ARG A 1 88 ? 4.487 -2.459 11.330 1.00 80.06 88 ARG A N 1
ATOM 673 C CA . ARG A 1 88 ? 4.891 -3.866 11.173 1.00 80.06 88 ARG A CA 1
ATOM 674 C C . ARG A 1 88 ? 4.013 -4.598 10.159 1.00 80.06 88 ARG A C 1
ATOM 676 O O . ARG A 1 88 ? 4.545 -5.275 9.287 1.00 80.06 88 ARG A O 1
ATOM 683 N N . ALA A 1 89 ? 2.697 -4.413 10.223 1.00 81.19 89 ALA A N 1
ATOM 684 C CA . ALA A 1 89 ? 1.758 -5.028 9.292 1.00 81.19 89 ALA A CA 1
ATOM 685 C C . ALA A 1 89 ? 1.998 -4.588 7.838 1.00 81.19 89 ALA A C 1
ATOM 687 O O . ALA A 1 89 ? 1.990 -5.415 6.929 1.00 81.19 89 ALA A O 1
ATOM 688 N N . SER A 1 90 ? 2.288 -3.303 7.621 1.00 81.88 90 SER A N 1
ATOM 689 C CA . SER A 1 90 ? 2.587 -2.757 6.290 1.00 81.88 90 SER A CA 1
ATOM 690 C C . SER A 1 90 ? 3.905 -3.293 5.722 1.00 81.88 90 SER A C 1
ATOM 692 O O . SER A 1 90 ? 3.986 -3.635 4.543 1.00 81.88 90 SER A O 1
ATOM 694 N N . VAL A 1 91 ? 4.929 -3.415 6.573 1.00 83.31 91 VAL A N 1
ATOM 695 C CA . VAL A 1 91 ? 6.223 -4.016 6.218 1.00 83.31 91 VAL A CA 1
ATOM 696 C C . VAL A 1 91 ? 6.045 -5.480 5.821 1.00 83.31 91 VAL A C 1
ATOM 698 O O . VAL A 1 91 ? 6.539 -5.887 4.772 1.00 83.31 91 VAL A O 1
ATOM 701 N N . ILE A 1 92 ? 5.298 -6.257 6.613 1.00 86.75 92 ILE A N 1
ATOM 702 C CA . ILE A 1 92 ? 5.018 -7.671 6.329 1.00 86.75 92 ILE A CA 1
ATOM 703 C C . ILE A 1 92 ? 4.242 -7.813 5.016 1.00 86.75 92 ILE A C 1
ATOM 705 O O . ILE A 1 92 ? 4.626 -8.618 4.172 1.00 86.75 92 ILE A O 1
ATOM 709 N N . ALA A 1 93 ? 3.201 -7.007 4.800 1.00 84.06 93 ALA A N 1
ATOM 710 C CA . ALA A 1 93 ? 2.410 -7.048 3.571 1.00 84.06 93 ALA A CA 1
ATOM 711 C C . ALA A 1 93 ? 3.254 -6.775 2.316 1.00 84.06 93 ALA A C 1
ATOM 713 O O . ALA A 1 93 ? 3.101 -7.450 1.298 1.00 84.06 93 ALA A O 1
ATOM 714 N N . MET A 1 94 ? 4.188 -5.826 2.394 1.00 82.88 94 MET A N 1
ATOM 715 C CA . MET A 1 94 ? 5.123 -5.553 1.302 1.00 82.88 94 MET A CA 1
ATOM 716 C C . MET A 1 94 ? 6.127 -6.682 1.092 1.00 82.88 94 MET A C 1
ATOM 718 O O . MET A 1 94 ? 6.439 -7.018 -0.048 1.00 82.88 94 MET A O 1
ATOM 722 N N . LEU A 1 95 ? 6.597 -7.305 2.171 1.00 84.62 95 LEU A N 1
ATOM 723 C CA . LEU A 1 95 ? 7.493 -8.457 2.098 1.00 84.62 95 LEU A CA 1
ATOM 724 C C . LEU A 1 95 ? 6.799 -9.640 1.404 1.00 84.62 95 LEU A C 1
ATOM 726 O O . LEU A 1 95 ? 7.383 -10.254 0.514 1.00 84.62 95 LEU A O 1
ATOM 730 N N . VAL A 1 96 ? 5.521 -9.880 1.718 1.00 84.62 96 VAL A N 1
ATOM 731 C CA . VAL A 1 96 ? 4.678 -10.869 1.027 1.00 84.62 96 VAL A CA 1
ATOM 732 C C . VAL A 1 96 ? 4.566 -10.557 -0.468 1.00 84.62 96 VAL A C 1
ATOM 734 O O . VAL A 1 96 ? 4.708 -11.468 -1.281 1.00 84.62 96 VAL A O 1
ATOM 737 N N . LEU A 1 97 ? 4.382 -9.290 -0.857 1.00 82.94 97 LEU A N 1
ATOM 738 C CA . LEU A 1 97 ? 4.348 -8.907 -2.275 1.00 82.94 97 LEU A CA 1
ATOM 739 C C . LEU A 1 97 ? 5.690 -9.149 -2.967 1.00 82.94 97 LEU A C 1
ATOM 741 O O . LEU A 1 97 ? 5.710 -9.681 -4.073 1.00 82.94 97 LEU A O 1
ATOM 745 N N . VAL A 1 98 ? 6.809 -8.782 -2.336 1.00 83.00 98 VAL A N 1
ATOM 746 C CA . VAL A 1 98 ? 8.149 -8.984 -2.912 1.00 83.00 98 VAL A CA 1
ATOM 747 C C . VAL A 1 98 ? 8.429 -10.470 -3.118 1.00 83.00 98 VAL A C 1
ATOM 749 O O . VAL A 1 98 ? 8.858 -10.859 -4.203 1.00 83.00 98 VAL A O 1
ATOM 752 N N . VAL A 1 99 ? 8.135 -11.301 -2.116 1.00 83.75 99 VAL A N 1
ATOM 753 C CA . VAL A 1 99 ? 8.306 -12.757 -2.205 1.00 83.75 99 VAL A CA 1
ATOM 754 C C . VAL A 1 99 ? 7.374 -13.347 -3.259 1.00 83.75 99 VAL A C 1
ATOM 756 O O . VAL A 1 99 ? 7.837 -14.089 -4.119 1.00 83.75 99 VAL A O 1
ATOM 759 N N . GLY A 1 100 ? 6.091 -12.978 -3.261 1.00 79.25 100 GLY A N 1
ATOM 760 C CA . GLY A 1 100 ? 5.130 -13.453 -4.260 1.00 79.25 100 GLY A CA 1
ATOM 761 C C . GLY A 1 100 ? 5.551 -13.100 -5.687 1.00 79.25 100 GLY A C 1
ATOM 762 O O . GLY A 1 100 ? 5.489 -13.937 -6.584 1.00 79.25 100 GLY A O 1
ATOM 763 N N . ARG A 1 101 ? 6.070 -11.885 -5.888 1.00 75.44 101 ARG A N 1
ATOM 764 C CA . ARG A 1 101 ? 6.576 -11.423 -7.183 1.00 75.44 101 ARG A CA 1
ATOM 765 C C . ARG A 1 101 ? 7.851 -12.157 -7.605 1.00 75.44 101 ARG A C 1
ATOM 767 O O . ARG A 1 101 ? 7.983 -12.496 -8.777 1.00 75.44 101 ARG A O 1
ATOM 774 N N . ALA A 1 102 ? 8.769 -12.412 -6.671 1.00 77.44 102 ALA A N 1
ATOM 775 C CA . ALA A 1 102 ? 9.999 -13.159 -6.930 1.00 77.44 102 ALA A CA 1
ATOM 776 C C . ALA A 1 102 ? 9.716 -14.628 -7.275 1.00 77.44 102 ALA A C 1
ATOM 778 O O . ALA A 1 102 ? 10.274 -15.145 -8.238 1.00 77.44 102 ALA A O 1
ATOM 779 N N . LEU A 1 103 ? 8.807 -15.275 -6.539 1.00 76.19 103 LEU A N 1
ATOM 780 C CA . LEU A 1 103 ? 8.378 -16.646 -6.815 1.00 76.19 103 LEU A CA 1
ATOM 781 C C . LEU A 1 103 ? 7.715 -16.746 -8.190 1.00 76.19 103 LEU A C 1
ATOM 783 O O . LEU A 1 103 ? 8.105 -17.591 -8.986 1.00 76.19 103 LEU A O 1
ATOM 787 N N . PHE A 1 104 ? 6.774 -15.851 -8.506 1.00 70.75 104 PHE A N 1
ATOM 788 C CA . PHE A 1 104 ? 6.095 -15.854 -9.803 1.00 70.75 104 PHE A CA 1
ATOM 789 C C . PHE A 1 104 ? 7.063 -15.633 -10.973 1.00 70.75 104 PHE A C 1
ATOM 791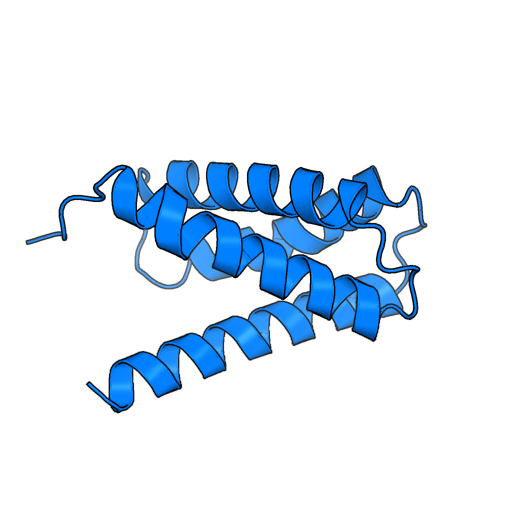 O O . PHE A 1 104 ? 6.936 -16.282 -12.005 1.00 70.75 104 PHE A O 1
ATOM 798 N N . PHE A 1 105 ? 8.053 -14.752 -10.806 1.00 66.69 105 PHE A N 1
ATOM 799 C CA . PHE A 1 105 ? 9.089 -14.537 -11.815 1.00 66.69 105 PHE A CA 1
ATOM 800 C C . PHE A 1 105 ? 10.041 -15.732 -11.956 1.00 66.69 105 PHE A C 1
ATOM 802 O O . PHE A 1 105 ? 10.564 -15.956 -13.034 1.00 66.69 105 PHE A O 1
ATOM 809 N N . SER A 1 106 ? 10.274 -16.500 -10.888 1.00 60.66 106 SER A N 1
ATOM 810 C CA . SER A 1 106 ? 11.158 -17.671 -10.924 1.00 60.66 106 SER A CA 1
ATOM 811 C C . SER A 1 106 ? 10.488 -18.939 -11.473 1.00 60.66 106 SER A C 1
ATOM 813 O O . SER A 1 106 ? 11.189 -19.913 -11.739 1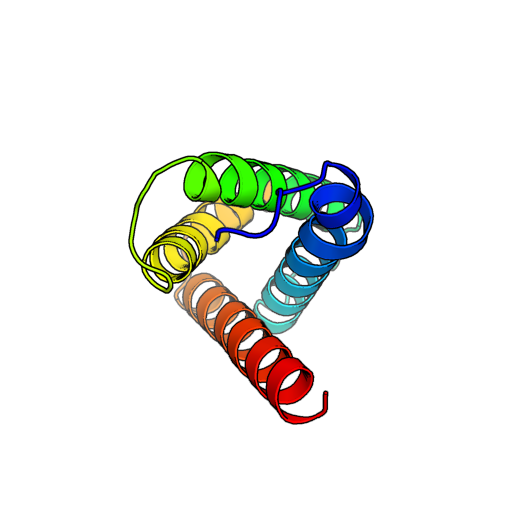.00 60.66 106 SER A O 1
ATOM 815 N N . LEU A 1 107 ? 9.156 -18.953 -11.587 1.00 53.56 107 LEU A N 1
ATOM 816 C CA . LEU A 1 107 ? 8.337 -20.076 -12.068 1.00 53.56 107 LEU A CA 1
ATOM 817 C C . LEU A 1 107 ? 7.966 -19.980 -13.565 1.00 53.56 107 LEU A C 1
ATOM 819 O O . LEU A 1 107 ? 7.361 -20.917 -14.084 1.00 53.56 107 LEU A O 1
ATOM 823 N N . CYS A 1 108 ? 8.318 -18.882 -14.240 1.00 42.81 108 CYS A N 1
ATOM 824 C CA . CYS A 1 108 ? 8.048 -18.591 -15.654 1.00 42.81 108 CYS A CA 1
ATOM 825 C C . CYS A 1 108 ? 9.367 -18.351 -16.396 1.00 42.81 108 CYS A C 1
ATOM 827 O O . CYS A 1 108 ? 9.483 -18.811 -17.552 1.00 42.81 108 CYS A O 1
#